Protein AF-A0A8S3EPD1-F1 (afdb_monomer_lite)

pLDDT: mean 78.69, std 10.71, range [42.44, 90.31]

Structure (mmCIF, N/CA/C/O backbone):
data_AF-A0A8S3EPD1-F1
#
_entry.id   AF-A0A8S3EPD1-F1
#
loop_
_atom_site.group_PDB
_atom_site.id
_atom_site.type_symbol
_atom_site.label_atom_id
_atom_site.label_alt_id
_atom_site.label_comp_id
_atom_site.label_asym_id
_atom_site.label_entity_id
_atom_site.label_seq_id
_atom_site.pdbx_PDB_ins_code
_atom_site.Cartn_x
_atom_site.Cartn_y
_atom_site.Cartn_z
_atom_site.occupancy
_atom_site.B_iso_or_equiv
_atom_site.auth_seq_id
_atom_site.auth_comp_id
_atom_site.auth_asym_id
_atom_site.auth_atom_id
_atom_site.pdbx_PDB_model_num
ATOM 1 N N . MET A 1 1 ? -12.296 -22.826 2.438 1.00 42.44 1 MET A N 1
ATOM 2 C CA . MET A 1 1 ? -10.947 -22.260 2.209 1.00 42.44 1 MET A CA 1
ATOM 3 C C . MET A 1 1 ? -11.119 -20.755 2.039 1.00 42.44 1 MET A C 1
ATOM 5 O O . MET A 1 1 ? -11.939 -20.377 1.216 1.00 42.44 1 MET A O 1
ATOM 9 N N . SER A 1 2 ? -10.472 -19.922 2.865 1.00 46.84 2 SER A N 1
ATOM 10 C CA . SER A 1 2 ? -10.564 -18.451 2.768 1.00 46.84 2 SER A CA 1
ATOM 11 C C . SER A 1 2 ? -9.609 -17.947 1.681 1.00 46.84 2 SER A C 1
ATOM 13 O O . SER A 1 2 ? -8.445 -18.344 1.676 1.00 46.84 2 SER A O 1
ATOM 15 N N . SER A 1 3 ? -10.089 -17.125 0.747 1.00 57.34 3 SER A N 1
ATOM 16 C CA . SER A 1 3 ? -9.293 -16.558 -0.349 1.00 57.34 3 SER A CA 1
ATOM 17 C C . SER A 1 3 ? -8.544 -15.308 0.127 1.00 57.34 3 SER A C 1
ATOM 19 O O . SER A 1 3 ? -9.046 -14.193 -0.003 1.00 57.34 3 SER A O 1
ATOM 21 N N . GLY A 1 4 ? -7.366 -15.486 0.730 1.00 64.00 4 GLY A N 1
ATOM 22 C CA . GLY A 1 4 ? -6.459 -14.371 1.035 1.00 64.00 4 GLY A CA 1
ATOM 23 C C . GLY A 1 4 ? -5.905 -13.716 -0.239 1.00 64.00 4 GLY A C 1
ATOM 24 O O . GLY A 1 4 ? -5.877 -14.350 -1.294 1.00 64.00 4 GLY A O 1
ATOM 25 N N . SER A 1 5 ? -5.472 -12.454 -0.150 1.00 77.69 5 SER A N 1
ATOM 26 C CA . SER A 1 5 ? -4.755 -11.785 -1.246 1.00 77.69 5 SER A CA 1
ATOM 27 C C . SER A 1 5 ? -3.268 -12.146 -1.203 1.00 77.69 5 SER A C 1
ATOM 29 O O . SER A 1 5 ? -2.705 -12.395 -0.135 1.00 77.69 5 SER A O 1
ATOM 31 N N . TYR A 1 6 ? -2.635 -12.215 -2.372 1.00 84.75 6 TYR A N 1
ATOM 32 C CA . TYR A 1 6 ? -1.226 -12.577 -2.511 1.00 84.75 6 TYR A CA 1
ATOM 33 C C . TYR A 1 6 ? -0.519 -11.584 -3.434 1.00 84.75 6 TYR A C 1
ATOM 35 O O . TYR A 1 6 ? -1.085 -11.158 -4.440 1.00 84.75 6 TYR A O 1
ATOM 43 N N . ASP A 1 7 ? 0.707 -11.203 -3.074 1.00 86.19 7 ASP A N 1
ATOM 44 C CA . ASP A 1 7 ? 1.545 -10.290 -3.862 1.00 86.19 7 ASP A CA 1
ATOM 45 C C . ASP A 1 7 ? 2.149 -11.012 -5.085 1.00 86.19 7 ASP A C 1
ATOM 47 O O . ASP A 1 7 ? 2.478 -12.207 -5.032 1.00 86.19 7 ASP A O 1
ATOM 51 N N . SER A 1 8 ? 2.269 -10.293 -6.201 1.00 88.00 8 SER A N 1
ATOM 52 C CA . SER A 1 8 ? 2.833 -10.799 -7.453 1.00 88.00 8 SER A CA 1
ATOM 53 C C . SER A 1 8 ? 4.363 -10.657 -7.483 1.00 88.00 8 SER A C 1
ATOM 55 O O . SER A 1 8 ? 4.985 -10.049 -6.612 1.00 88.00 8 SER A O 1
ATOM 57 N N . SER A 1 9 ? 5.028 -11.254 -8.480 1.00 88.38 9 SER A N 1
ATOM 58 C CA . SER A 1 9 ? 6.450 -10.958 -8.717 1.00 88.38 9 SER A CA 1
ATOM 59 C C . SER A 1 9 ?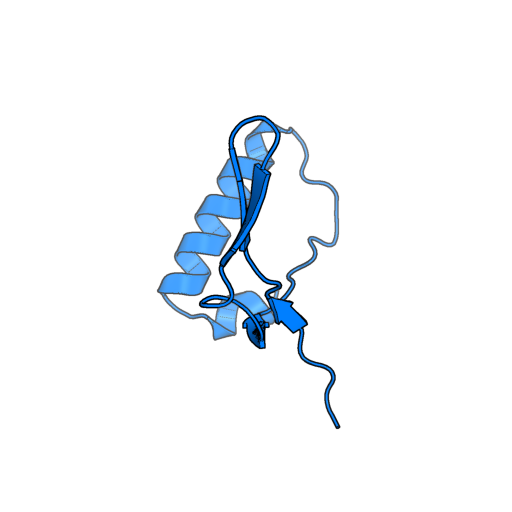 6.648 -9.479 -9.024 1.00 88.38 9 SER A C 1
ATOM 61 O O . SER A 1 9 ? 5.823 -8.851 -9.689 1.00 88.38 9 SER A O 1
ATOM 63 N N . LYS A 1 10 ? 7.803 -8.950 -8.628 1.00 89.94 10 LYS A N 1
ATOM 64 C CA . LYS A 1 10 ? 8.230 -7.617 -9.037 1.00 89.94 10 LYS A CA 1
ATOM 65 C C . LYS A 1 10 ? 8.765 -7.676 -10.467 1.00 89.94 10 LYS A C 1
ATOM 67 O O . LYS A 1 10 ? 9.654 -8.472 -10.759 1.00 89.94 10 LYS A O 1
ATOM 72 N N . ASP A 1 11 ? 8.255 -6.806 -11.330 1.00 88.94 11 ASP A N 1
ATOM 73 C CA . ASP A 1 11 ? 8.848 -6.570 -12.645 1.00 88.94 11 ASP A CA 1
ATOM 74 C C . ASP A 1 11 ? 10.096 -5.686 -12.497 1.00 88.94 11 ASP A C 1
ATOM 76 O O . ASP A 1 11 ? 10.090 -4.664 -11.800 1.00 88.94 11 ASP A O 1
ATOM 80 N N . ALA A 1 12 ? 11.183 -6.121 -13.118 1.00 85.50 12 ALA A N 1
ATOM 81 C CA . ALA A 1 12 ? 12.433 -5.403 -13.256 1.00 85.50 12 ALA A CA 1
ATOM 82 C C . ALA A 1 12 ? 12.743 -5.279 -14.753 1.00 85.50 12 ALA A C 1
ATOM 84 O O . ALA A 1 12 ? 13.590 -5.989 -15.307 1.00 85.50 12 ALA A O 1
ATOM 85 N N . SER A 1 13 ? 12.025 -4.367 -15.408 1.00 86.50 13 SER A N 1
ATOM 86 C CA . SER A 1 13 ? 12.270 -3.962 -16.788 1.00 86.50 13 SER A CA 1
ATOM 87 C C . SER A 1 13 ? 13.421 -2.955 -16.864 1.00 86.50 13 SER A C 1
ATOM 89 O O . SER A 1 13 ? 13.373 -1.903 -16.221 1.00 86.50 13 SER A O 1
ATOM 91 N N . SER A 1 14 ? 14.437 -3.250 -17.673 1.00 84.44 14 SER A N 1
ATOM 92 C CA . SER A 1 14 ? 15.551 -2.349 -17.983 1.00 84.44 14 SER A CA 1
ATOM 93 C C . SER A 1 14 ? 15.781 -2.315 -19.494 1.00 84.44 14 SER A C 1
ATOM 95 O O . SER A 1 14 ? 16.212 -3.301 -20.098 1.00 84.44 14 SER A O 1
ATOM 97 N N . GLY A 1 15 ? 15.469 -1.178 -20.125 1.00 84.50 15 GLY A N 1
ATOM 98 C CA . GLY A 1 15 ? 15.505 -1.043 -21.583 1.00 84.50 15 GLY A CA 1
ATOM 99 C C . GLY A 1 15 ? 14.552 -2.030 -22.267 1.00 84.50 15 GLY A C 1
ATOM 100 O O . GLY A 1 15 ? 13.366 -2.052 -21.956 1.00 84.50 15 GLY A O 1
ATOM 101 N N . ASN A 1 16 ? 15.085 -2.860 -23.171 1.00 90.31 16 ASN A N 1
ATOM 102 C CA . ASN A 1 16 ? 14.321 -3.886 -23.898 1.00 90.31 16 ASN A CA 1
ATOM 103 C C . ASN A 1 16 ? 14.278 -5.254 -23.192 1.00 90.31 16 ASN A C 1
ATOM 105 O O . ASN A 1 16 ? 13.689 -6.189 -23.730 1.00 90.31 16 ASN A O 1
ATOM 109 N N . ASN A 1 17 ? 14.905 -5.397 -22.020 1.00 82.62 17 ASN A N 1
ATOM 110 C CA . ASN A 1 17 ? 14.860 -6.634 -21.247 1.00 82.62 17 ASN A CA 1
ATOM 111 C C . ASN A 1 17 ? 13.885 -6.496 -20.077 1.00 82.62 17 ASN A C 1
ATOM 113 O O . ASN A 1 17 ? 14.065 -5.638 -19.211 1.00 82.62 17 ASN A O 1
ATOM 117 N N . SER A 1 18 ? 12.912 -7.402 -20.010 1.00 86.25 18 SER A N 1
ATOM 118 C CA . SER A 1 18 ? 12.102 -7.636 -18.813 1.00 86.25 18 SER A CA 1
ATOM 119 C C . SER A 1 18 ? 12.641 -8.840 -18.054 1.00 86.25 18 SER A C 1
ATOM 121 O O . SER A 1 18 ? 12.904 -9.894 -18.633 1.00 86.25 18 SER A O 1
ATOM 123 N N . SER A 1 19 ? 12.800 -8.682 -16.746 1.00 87.62 19 SER A N 1
ATOM 124 C CA . SER A 1 19 ? 13.122 -9.765 -15.821 1.00 87.62 19 SER A CA 1
ATOM 125 C C . SER A 1 19 ? 12.178 -9.701 -14.628 1.00 87.62 19 SER A C 1
ATOM 127 O O . SER A 1 19 ? 11.683 -8.630 -14.289 1.00 87.62 19 SER A O 1
ATOM 129 N N . TYR A 1 20 ? 11.918 -10.842 -13.994 1.00 88.25 20 TYR A N 1
ATOM 130 C CA . TYR A 1 20 ? 11.015 -10.921 -12.848 1.00 88.25 20 TYR A CA 1
ATOM 131 C C . TYR A 1 20 ? 11.779 -11.315 -11.585 1.00 88.25 20 TYR A C 1
ATOM 133 O O . TYR A 1 20 ? 12.496 -12.315 -11.566 1.00 88.25 20 TYR A O 1
ATOM 141 N N . ASP A 1 21 ? 11.593 -10.541 -10.518 1.00 86.38 21 ASP A N 1
ATOM 142 C CA . ASP A 1 21 ? 12.044 -10.879 -9.171 1.00 86.38 21 ASP A CA 1
ATOM 143 C C . ASP A 1 21 ? 10.899 -11.560 -8.407 1.00 86.38 21 ASP A C 1
ATOM 145 O O . ASP A 1 21 ? 9.878 -10.953 -8.061 1.00 86.38 21 ASP A O 1
ATOM 149 N N . TYR A 1 22 ? 11.083 -12.853 -8.143 1.00 89.56 22 TYR A N 1
ATOM 150 C CA . TYR A 1 22 ? 10.108 -13.708 -7.471 1.00 89.56 22 TYR A CA 1
ATOM 151 C C . TYR A 1 22 ? 10.225 -13.696 -5.940 1.00 89.56 22 TYR A C 1
ATOM 153 O O . TYR A 1 22 ? 9.435 -14.363 -5.280 1.00 89.56 22 TYR A O 1
ATOM 161 N N . ASN A 1 23 ? 11.135 -12.922 -5.333 1.00 88.75 23 ASN A N 1
ATOM 162 C CA . ASN A 1 23 ? 11.283 -12.885 -3.869 1.00 88.75 23 ASN A CA 1
ATOM 163 C C . ASN A 1 23 ? 10.004 -12.433 -3.137 1.00 88.75 23 ASN A C 1
ATOM 165 O O . ASN A 1 23 ? 9.761 -12.825 -1.990 1.00 88.75 23 ASN A O 1
ATOM 169 N N . ARG A 1 24 ? 9.181 -11.605 -3.796 1.00 88.56 24 ARG A N 1
ATOM 170 C CA . ARG A 1 24 ? 7.897 -11.116 -3.270 1.00 88.56 24 ARG A CA 1
ATOM 171 C C . ARG A 1 24 ? 6.694 -11.983 -3.680 1.00 88.56 24 ARG A C 1
ATOM 173 O O . ARG A 1 24 ? 5.628 -11.844 -3.088 1.00 88.56 24 ARG A O 1
ATOM 180 N N . TRP A 1 25 ? 6.869 -12.910 -4.624 1.00 89.44 25 TRP A N 1
ATOM 181 C CA . TRP A 1 25 ? 5.785 -13.747 -5.143 1.00 89.44 25 TRP A CA 1
ATOM 182 C C . TRP A 1 25 ? 5.143 -14.584 -4.030 1.00 89.44 25 TRP A C 1
ATOM 184 O O . TRP A 1 25 ? 5.838 -15.221 -3.233 1.00 89.44 25 TRP A O 1
ATOM 194 N N . ASN A 1 26 ? 3.807 -14.621 -4.005 1.00 85.44 26 ASN A N 1
ATOM 195 C CA . ASN A 1 26 ? 3.007 -15.424 -3.073 1.00 85.44 26 ASN A CA 1
ATOM 196 C C . ASN A 1 26 ? 3.234 -15.072 -1.593 1.00 85.44 26 ASN A C 1
ATOM 198 O O . ASN A 1 26 ? 2.915 -15.857 -0.695 1.00 85.44 26 ASN A O 1
ATOM 202 N N . LYS A 1 27 ? 3.774 -13.881 -1.311 1.00 86.69 27 LYS A N 1
ATOM 203 C CA . LYS A 1 27 ? 3.735 -13.336 0.042 1.00 86.69 27 LYS A CA 1
ATOM 204 C C . LYS A 1 27 ? 2.285 -12.958 0.365 1.00 86.69 27 LYS A C 1
ATOM 206 O O . LYS A 1 27 ? 1.622 -12.358 -0.484 1.00 86.69 27 LYS A O 1
ATOM 211 N N . PRO A 1 28 ? 1.779 -13.327 1.554 1.00 84.56 28 PRO A N 1
ATOM 212 C CA . PRO A 1 28 ? 0.422 -12.982 1.949 1.00 84.56 28 PRO A CA 1
ATOM 213 C C . PRO A 1 28 ? 0.287 -11.462 2.044 1.00 84.56 28 PRO A C 1
ATOM 215 O O . PRO A 1 28 ? 1.141 -10.795 2.631 1.00 84.56 28 PRO A O 1
ATOM 218 N N . SER A 1 29 ? -0.786 -10.931 1.470 1.00 83.00 29 SER A N 1
ATOM 219 C CA . SER A 1 29 ? -1.116 -9.511 1.483 1.00 83.00 29 SER A CA 1
ATOM 220 C C . SER A 1 29 ? -2.586 -9.308 1.840 1.00 83.00 29 SER A C 1
ATOM 222 O O . SER A 1 29 ? -3.413 -10.219 1.762 1.00 83.00 29 SER A O 1
ATOM 224 N N . GLU A 1 30 ? -2.913 -8.101 2.282 1.00 82.62 30 GLU A N 1
ATOM 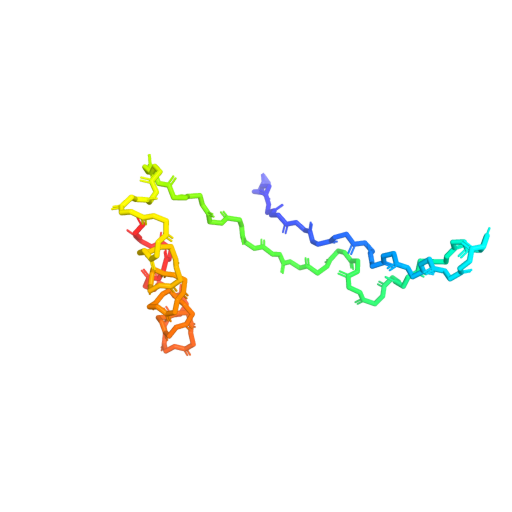225 C CA . GLU A 1 30 ? -4.277 -7.702 2.610 1.00 82.62 30 GLU A CA 1
ATOM 226 C C . GLU A 1 30 ? -4.626 -6.477 1.765 1.00 82.62 30 GLU A C 1
ATOM 228 O O . GLU A 1 30 ? -3.876 -5.500 1.740 1.00 82.62 30 GLU A O 1
ATOM 233 N N . VAL A 1 31 ? -5.735 -6.556 1.027 1.00 81.19 31 VAL A N 1
ATOM 234 C CA . VAL A 1 31 ? -6.225 -5.460 0.186 1.00 81.19 31 VAL A CA 1
ATOM 235 C C . VAL A 1 31 ? -7.266 -4.686 0.982 1.00 81.19 31 VAL A C 1
A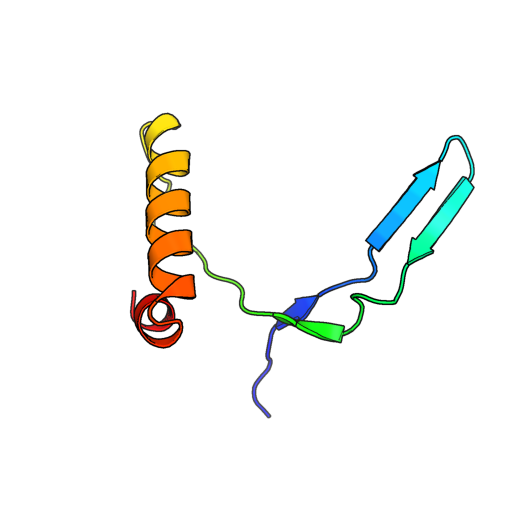TOM 237 O O . VAL A 1 31 ? -8.332 -5.214 1.287 1.00 81.19 31 VAL A O 1
ATOM 240 N N . ILE A 1 32 ? -6.952 -3.433 1.304 1.00 78.19 32 ILE A N 1
ATOM 241 C CA . ILE A 1 32 ? -7.853 -2.521 2.012 1.00 78.19 32 ILE A CA 1
ATOM 242 C C . ILE A 1 32 ? -8.481 -1.583 0.980 1.00 78.19 32 ILE A C 1
ATOM 244 O O . ILE A 1 32 ? -7.771 -0.887 0.253 1.00 78.19 32 ILE A O 1
ATOM 248 N N . VAL A 1 33 ? -9.812 -1.579 0.902 1.00 78.56 33 VAL A N 1
ATOM 249 C CA . VAL A 1 33 ? -10.579 -0.733 -0.021 1.00 78.56 33 VAL A CA 1
ATOM 250 C C . VAL A 1 33 ? -11.252 0.373 0.776 1.00 78.56 33 VAL A C 1
ATOM 252 O O . VAL A 1 33 ? -12.048 0.098 1.668 1.00 78.56 33 VAL A O 1
ATOM 255 N N . PHE A 1 34 ? -10.969 1.629 0.436 1.00 76.00 34 PHE A N 1
ATOM 256 C CA . PHE A 1 34 ? -11.667 2.754 1.050 1.00 76.00 34 PHE A CA 1
ATOM 257 C C . PHE A 1 34 ? -13.120 2.811 0.545 1.00 76.00 34 PHE A C 1
ATOM 259 O O . PHE A 1 34 ? -13.336 2.805 -0.670 1.00 76.00 34 PHE A O 1
ATOM 266 N N . PRO A 1 35 ? -14.123 2.900 1.438 1.00 71.00 35 PRO A N 1
ATOM 267 C CA . PRO A 1 35 ? -15.539 2.834 1.062 1.00 71.00 35 PRO A CA 1
ATOM 268 C C . PRO A 1 35 ? -16.020 4.062 0.276 1.00 71.00 35 PRO A C 1
ATOM 270 O O . PRO A 1 35 ? -17.027 3.993 -0.427 1.00 71.00 35 PRO A O 1
ATOM 273 N N . THR A 1 36 ? -15.310 5.189 0.369 1.00 76.06 36 THR A N 1
ATOM 274 C CA . THR A 1 36 ? -15.631 6.420 -0.360 1.00 76.06 36 THR A CA 1
ATOM 275 C C . THR A 1 36 ? -14.375 7.045 -0.957 1.00 76.06 36 THR A C 1
ATOM 277 O O . THR A 1 36 ? -13.325 7.017 -0.309 1.00 76.06 36 THR A O 1
ATOM 280 N N . PRO A 1 37 ? -14.465 7.679 -2.141 1.00 72.25 37 PRO A N 1
ATOM 281 C CA . PRO A 1 37 ? -13.365 8.458 -2.693 1.00 72.25 37 PRO A CA 1
ATOM 282 C C . PRO A 1 37 ? -12.929 9.544 -1.708 1.00 72.25 37 PRO A C 1
ATOM 284 O O . PRO A 1 37 ? -13.751 10.333 -1.241 1.00 72.25 37 PRO A O 1
ATOM 287 N N . ILE A 1 38 ? -11.635 9.597 -1.408 1.00 71.88 38 ILE A N 1
ATOM 288 C CA . ILE A 1 38 ? -11.081 10.591 -0.493 1.00 71.88 38 ILE A CA 1
ATOM 289 C C . ILE A 1 38 ? -11.057 11.950 -1.211 1.00 71.88 38 ILE A C 1
ATOM 291 O O . ILE A 1 38 ? -10.465 12.086 -2.284 1.00 71.88 38 ILE A O 1
ATOM 295 N N . ARG A 1 39 ? -11.752 12.951 -0.653 1.0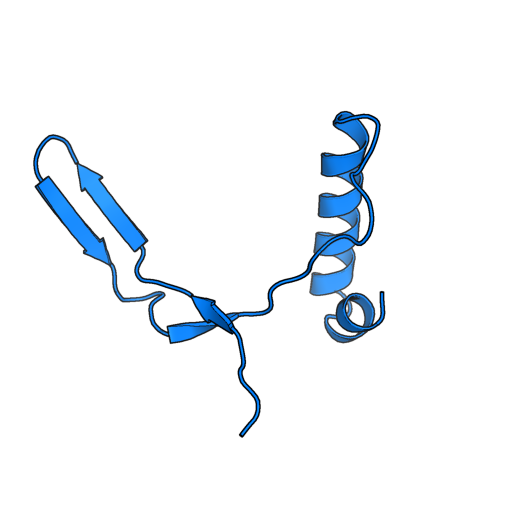0 71.00 39 ARG A N 1
ATOM 296 C CA . ARG A 1 39 ? -11.819 14.321 -1.187 1.00 71.00 39 ARG A CA 1
ATOM 297 C C . ARG A 1 39 ? -11.567 15.325 -0.060 1.00 71.00 39 ARG A C 1
ATOM 299 O O . ARG A 1 39 ? -12.192 15.180 0.989 1.00 71.00 39 ARG A O 1
ATOM 306 N N . PRO A 1 40 ? -10.757 16.378 -0.285 1.00 75.50 40 PRO A N 1
ATOM 307 C CA . PRO A 1 40 ? -9.979 16.705 -1.495 1.00 75.50 40 PRO A CA 1
ATOM 308 C C . PRO A 1 40 ? -8.804 15.738 -1.741 1.00 75.50 40 PRO A C 1
ATOM 310 O O . PRO A 1 40 ? -8.476 14.946 -0.866 1.00 75.50 40 PRO A O 1
ATOM 313 N N . ALA A 1 41 ? -8.153 15.783 -2.909 1.00 67.62 41 ALA A N 1
ATOM 314 C CA . ALA A 1 41 ? -7.045 14.868 -3.238 1.00 67.62 41 ALA A CA 1
ATOM 315 C C . ALA A 1 41 ? -5.926 14.862 -2.171 1.00 67.62 41 ALA A C 1
ATOM 317 O O . ALA A 1 41 ? -5.402 13.801 -1.834 1.00 67.62 41 ALA A O 1
ATOM 318 N N . ASP A 1 42 ? -5.656 16.018 -1.558 1.00 63.25 42 ASP A N 1
ATOM 319 C CA . ASP A 1 42 ? -4.649 16.182 -0.499 1.00 63.25 42 ASP A CA 1
ATOM 320 C C . ASP A 1 42 ? -4.983 15.397 0.781 1.00 63.25 42 ASP A C 1
ATOM 322 O O . ASP A 1 42 ? -4.090 14.978 1.518 1.00 63.25 42 ASP A O 1
ATOM 326 N N . SER A 1 43 ? -6.267 15.113 1.027 1.00 72.81 43 SER A N 1
ATOM 327 C CA . SER A 1 43 ? -6.684 14.280 2.163 1.00 72.81 43 SER A CA 1
ATOM 328 C C . SER A 1 43 ? -6.380 12.788 1.965 1.00 72.81 43 SER A C 1
ATOM 330 O O . SER A 1 43 ? -6.394 12.032 2.936 1.00 72.81 43 SER A O 1
ATOM 332 N N . GLY A 1 44 ? -6.026 12.364 0.743 1.00 78.56 44 GLY A N 1
ATOM 333 C CA . GLY A 1 44 ? -5.580 11.000 0.453 1.00 78.56 44 GLY A CA 1
ATOM 334 C C . GLY A 1 44 ? -4.255 10.660 1.131 1.00 78.56 44 GLY A C 1
ATOM 335 O O . GLY A 1 44 ? -4.124 9.587 1.715 1.00 78.56 44 GLY A O 1
ATOM 336 N N . ILE A 1 45 ? -3.299 11.595 1.120 1.00 81.06 45 ILE A N 1
ATOM 337 C CA . ILE A 1 45 ? -1.993 11.416 1.770 1.00 81.06 45 ILE A CA 1
ATOM 338 C C . ILE A 1 45 ? -2.183 11.283 3.282 1.00 81.06 45 ILE A C 1
ATOM 340 O O . ILE A 1 45 ? -1.704 10.320 3.870 1.00 81.06 45 ILE A O 1
ATOM 344 N N . TYR A 1 46 ? -2.969 12.177 3.889 1.00 81.88 46 TYR A N 1
ATOM 345 C CA . TYR A 1 46 ? -3.264 12.124 5.322 1.00 81.88 46 TYR A CA 1
ATOM 346 C C . TYR A 1 46 ? -3.947 10.809 5.731 1.00 81.88 46 TYR A C 1
ATOM 348 O O . TYR A 1 46 ? -3.564 10.186 6.719 1.00 81.88 46 TYR A O 1
ATOM 356 N N . ALA A 1 47 ? -4.924 10.334 4.952 1.00 81.19 47 ALA A N 1
ATOM 357 C CA . ALA A 1 47 ? -5.579 9.054 5.218 1.00 81.19 47 ALA A CA 1
ATOM 358 C C . ALA A 1 47 ? -4.597 7.870 5.149 1.00 81.19 47 ALA A C 1
ATOM 360 O O . ALA A 1 47 ? -4.629 6.992 6.013 1.00 81.19 47 ALA A O 1
ATOM 361 N N . LEU A 1 48 ? -3.691 7.863 4.164 1.00 83.94 48 LEU A N 1
ATOM 362 C CA . LEU A 1 48 ? -2.645 6.844 4.040 1.00 83.94 48 LEU A CA 1
ATOM 363 C C . LEU A 1 48 ? -1.632 6.910 5.191 1.00 83.94 48 LEU A C 1
ATOM 365 O O . LEU A 1 48 ? -1.227 5.867 5.701 1.00 83.94 48 LEU A O 1
ATOM 369 N N . GLU A 1 49 ? -1.245 8.107 5.633 1.00 86.38 49 GLU A N 1
ATOM 370 C CA . GLU A 1 49 ? -0.340 8.303 6.772 1.00 86.38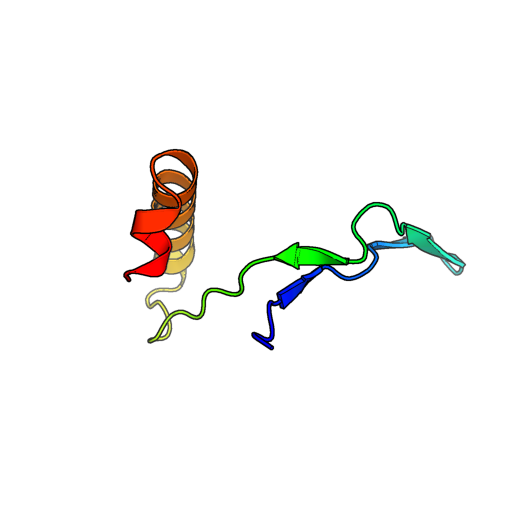 49 GLU A CA 1
ATOM 371 C C . GLU A 1 49 ? -0.953 7.791 8.078 1.00 86.38 49 GLU A C 1
ATOM 373 O O . GLU A 1 49 ? -0.303 7.045 8.818 1.00 86.38 49 GLU A O 1
ATOM 378 N N . GLN A 1 50 ? -2.223 8.119 8.330 1.00 82.56 50 GLN A N 1
ATOM 379 C CA . GLN A 1 50 ? -2.963 7.650 9.501 1.00 82.56 50 GLN A CA 1
ATOM 380 C C . GLN A 1 50 ? -3.147 6.128 9.470 1.00 82.56 50 GLN A C 1
ATOM 382 O O . GLN A 1 50 ? -2.930 5.463 10.485 1.00 82.56 50 GLN A O 1
ATOM 387 N N . MET A 1 51 ? -3.470 5.556 8.304 1.00 82.81 51 MET A N 1
ATOM 388 C CA . MET A 1 51 ? -3.572 4.106 8.135 1.00 82.81 51 MET A CA 1
ATOM 389 C C . MET A 1 51 ? -2.217 3.422 8.346 1.00 82.81 51 MET A C 1
ATOM 391 O O . MET A 1 51 ? -2.134 2.448 9.089 1.00 82.81 51 MET A O 1
ATOM 395 N N . GLY A 1 52 ? -1.134 3.958 7.777 1.00 85.94 52 GLY A N 1
ATOM 396 C CA . GLY A 1 52 ? 0.219 3.439 7.972 1.00 85.94 52 GLY A CA 1
ATOM 397 C C . GLY A 1 52 ? 0.665 3.495 9.436 1.00 85.94 52 GLY A C 1
ATOM 398 O O . GLY A 1 52 ? 1.276 2.551 9.940 1.00 85.94 52 GLY A O 1
ATOM 399 N N . ALA A 1 53 ? 0.323 4.566 10.157 1.00 84.50 53 ALA A N 1
ATOM 400 C CA . ALA A 1 53 ? 0.555 4.661 11.594 1.00 84.50 53 ALA A CA 1
ATOM 401 C C . ALA A 1 53 ? -0.265 3.623 12.380 1.00 84.50 53 ALA A C 1
ATOM 403 O O . ALA A 1 53 ? 0.290 2.933 13.237 1.00 84.50 53 ALA A O 1
ATOM 404 N N . ALA A 1 54 ? -1.548 3.459 12.054 1.00 82.44 54 ALA A N 1
ATOM 405 C CA . ALA A 1 54 ? -2.417 2.477 12.692 1.00 82.44 54 ALA A CA 1
ATOM 406 C C . ALA A 1 54 ? -1.951 1.032 12.435 1.00 82.44 54 ALA A C 1
ATOM 408 O O . ALA A 1 54 ? -1.850 0.264 13.387 1.00 82.44 54 ALA A O 1
ATOM 409 N N . MET A 1 55 ? -1.570 0.675 11.200 1.00 85.12 55 MET A N 1
ATOM 410 C CA . MET A 1 55 ? -1.051 -0.661 10.863 1.00 85.12 55 MET A CA 1
ATOM 411 C C . MET A 1 55 ? 0.224 -1.000 11.643 1.00 85.12 55 MET A C 1
ATOM 413 O O . MET A 1 55 ? 0.383 -2.138 12.074 1.00 85.12 55 MET A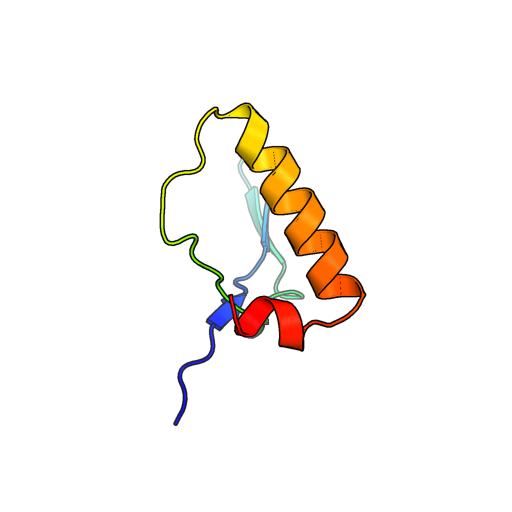 O 1
ATOM 417 N N . ARG A 1 56 ? 1.126 -0.028 11.854 1.00 86.94 56 ARG A N 1
ATOM 418 C CA . ARG A 1 56 ? 2.355 -0.237 12.641 1.00 86.94 56 ARG A CA 1
ATOM 419 C C . ARG A 1 56 ? 2.074 -0.490 14.122 1.00 86.94 56 ARG A C 1
ATOM 421 O O . ARG A 1 56 ? 2.758 -1.307 14.728 1.00 86.94 56 ARG A O 1
ATOM 428 N N . ASN A 1 57 ? 1.092 0.207 14.691 1.00 83.62 57 ASN A N 1
ATOM 429 C CA . ASN A 1 57 ? 0.801 0.152 16.126 1.00 83.62 57 ASN A CA 1
ATOM 430 C C . ASN A 1 57 ? -0.174 -0.977 16.491 1.00 83.62 57 ASN A C 1
ATOM 432 O O . ASN A 1 57 ? -0.070 -1.564 17.565 1.00 83.62 57 ASN A O 1
ATOM 436 N N . SER A 1 58 ? -1.131 -1.274 15.613 1.00 76.94 58 SER A N 1
ATOM 437 C CA . SER A 1 58 ? -2.140 -2.315 15.797 1.00 76.94 58 SER A CA 1
ATOM 438 C C . SER A 1 58 ? -2.732 -2.721 14.440 1.00 76.94 58 SER A C 1
ATOM 440 O O . SER A 1 58 ? -3.727 -2.148 13.985 1.00 76.94 58 SER A O 1
ATOM 442 N N . PRO A 1 59 ? -2.172 -3.754 13.789 1.00 74.56 59 PRO A N 1
ATOM 443 C CA . PRO A 1 59 ? -2.690 -4.260 12.519 1.00 74.56 59 PRO A CA 1
ATOM 444 C C . PRO A 1 59 ? -4.175 -4.647 12.581 1.00 74.56 59 PRO A C 1
ATOM 446 O O . PRO A 1 59 ? -4.903 -4.494 11.607 1.00 74.56 59 PRO A O 1
ATOM 449 N N . ASN A 1 60 ? -4.644 -5.116 13.742 1.00 78.25 60 ASN A N 1
ATOM 450 C CA . ASN A 1 60 ? -6.036 -5.523 13.940 1.00 78.25 60 ASN A CA 1
ATOM 451 C C . ASN A 1 60 ? -7.007 -4.338 13.912 1.00 78.25 60 ASN A C 1
ATOM 453 O O . ASN A 1 60 ? -8.140 -4.504 13.481 1.00 78.25 60 ASN A O 1
ATOM 457 N N . THR A 1 61 ? -6.558 -3.156 14.337 1.00 66.81 61 THR A N 1
ATOM 458 C CA . THR A 1 61 ? -7.369 -1.935 14.344 1.00 66.81 61 THR A CA 1
ATOM 459 C C . THR A 1 61 ? -7.727 -1.503 12.925 1.00 66.81 61 THR A C 1
ATOM 461 O O . THR A 1 61 ? -8.839 -1.050 12.696 1.00 66.81 61 THR A O 1
ATOM 464 N N . VAL A 1 62 ? -6.833 -1.700 11.953 1.00 64.38 62 VAL A N 1
ATOM 465 C CA . VAL A 1 62 ? -7.084 -1.327 10.551 1.00 64.38 62 VAL A CA 1
ATOM 466 C C . VAL A 1 62 ? -8.075 -2.268 9.864 1.00 64.38 62 VAL A C 1
ATOM 468 O O . VAL A 1 62 ? -8.821 -1.819 9.010 1.00 64.38 62 VAL A O 1
ATOM 471 N N . ARG A 1 63 ? -8.164 -3.540 10.274 1.00 67.44 63 ARG A N 1
ATOM 472 C CA . ARG A 1 63 ? -9.138 -4.495 9.702 1.00 67.44 63 ARG A CA 1
ATOM 473 C C . ARG A 1 63 ? -10.590 -4.237 10.105 1.00 67.44 63 ARG A C 1
ATOM 475 O O . ARG A 1 63 ? -11.493 -4.832 9.528 1.00 67.44 63 ARG A O 1
ATOM 482 N N . THR A 1 64 ? -10.809 -3.437 11.146 1.00 58.06 64 THR A N 1
ATOM 483 C CA . THR A 1 64 ? -12.143 -3.133 11.687 1.00 58.06 64 THR A CA 1
ATOM 484 C C . THR A 1 64 ? -12.776 -1.858 11.127 1.00 58.06 64 THR A C 1
ATOM 486 O O . THR A 1 64 ? -13.941 -1.613 11.436 1.00 58.06 64 THR A O 1
ATOM 489 N N . TYR A 1 65 ? -12.043 -1.062 10.341 1.00 50.41 65 TYR A N 1
ATOM 490 C CA . TYR A 1 65 ? -12.523 0.182 9.723 1.00 50.41 65 TYR A CA 1
ATOM 491 C C . TYR A 1 65 ? -12.657 0.030 8.210 1.00 50.41 65 TYR A C 1
ATOM 493 O O . TYR A 1 65 ? -13.597 0.646 7.661 1.00 50.41 65 TYR A O 1
#

Organism: NCBI:txid392030

Secondary structure (DSSP, 8-state):
----EEPPPEEEEETTEEEEEGGGTT-EE-----SS--SSTHHHHHHHHHHHHHHHH-HHHHTT-

Radius of gyration: 16.06 Å; chains: 1; bounding box: 31×39×40 Å

Sequence (65 aa):
MSSGSYDSSKDASSGNNSSYDYNRWNKPSEVIVFPTPIRPADSGIYALEQMGAAMRNSPNTVRTY

Foldseek 3Di:
DDDFDADDWDWDDDPPDIDTHCPRGRDTDHDDDDPDPDPPPVVVVVVVVVLVVCCVVPVVVNVVD